Protein AF-V7GUQ4-F1 (afdb_monomer_lite)

Radius of gyration: 11.15 Å; chains: 1; bounding box: 21×29×26 Å

Secondary structure (DSSP, 8-state):
--HHHHHT---HHHHHHHHHH-HHHHHHHT--TTSPPPPHHHHHHHHHHHHHHHHHTT-

Foldseek 3Di:
DVVVVVVVPPDPVVLQVCQQPPVVSCVLLVHDPPGDGDDPVRCVVCVVVSVVVVVVVVD

Structure (mmCIF, N/CA/C/O backbone):
data_AF-V7GUQ4-F1
#
_entry.id   AF-V7GUQ4-F1
#
loop_
_atom_site.group_PDB
_atom_site.id
_atom_site.type_symbol
_atom_site.label_atom_id
_atom_site.label_alt_id
_atom_site.label_comp_id
_atom_site.label_asym_id
_atom_site.label_entity_id
_atom_site.label_seq_id
_atom_site.pdbx_PDB_ins_code
_atom_si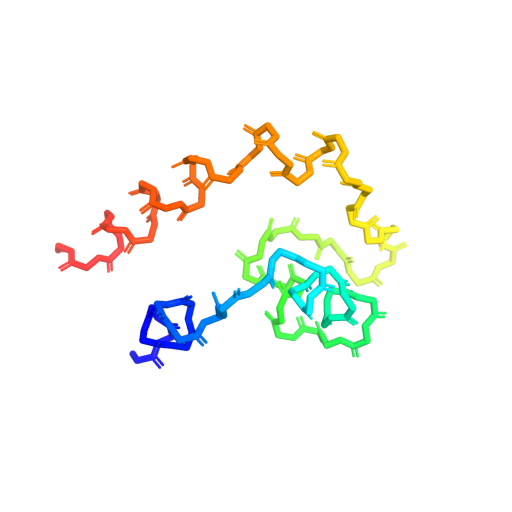te.Cartn_x
_atom_site.Cartn_y
_atom_site.Cartn_z
_atom_site.occupancy
_atom_site.B_iso_or_equiv
_atom_site.auth_seq_id
_atom_site.auth_comp_id
_atom_site.auth_asym_id
_atom_site.auth_atom_id
_atom_site.pdbx_PDB_model_num
ATOM 1 N N . MET A 1 1 ? 3.362 -13.103 10.870 1.00 55.06 1 MET A N 1
ATOM 2 C CA . MET A 1 1 ? 3.619 -11.932 11.744 1.00 55.06 1 MET A CA 1
ATOM 3 C C . MET A 1 1 ? 3.786 -10.626 10.945 1.00 55.06 1 MET A C 1
ATOM 5 O O . MET A 1 1 ? 4.614 -9.803 11.299 1.00 55.06 1 MET A O 1
ATOM 9 N N . LEU A 1 2 ? 2.968 -10.400 9.905 1.00 55.44 2 LEU A N 1
ATOM 10 C CA . LEU A 1 2 ? 2.843 -9.103 9.206 1.00 55.44 2 LEU A CA 1
ATOM 11 C C . LEU A 1 2 ? 1.534 -8.395 9.599 1.00 55.44 2 LEU A C 1
ATOM 13 O O . LEU A 1 2 ? 1.534 -7.196 9.852 1.00 55.44 2 LEU A O 1
ATOM 17 N N . LEU A 1 3 ? 0.472 -9.169 9.846 1.00 53.81 3 LEU A N 1
ATOM 18 C CA . LEU A 1 3 ? -0.803 -8.694 10.391 1.00 53.81 3 LEU A CA 1
ATOM 19 C C . LEU A 1 3 ? -0.654 -7.934 11.732 1.00 53.81 3 LEU A C 1
ATOM 21 O O . LEU A 1 3 ? -1.295 -6.909 11.944 1.00 53.81 3 LEU A O 1
ATOM 25 N N . GLN A 1 4 ? 0.250 -8.365 12.629 1.00 54.91 4 GLN A N 1
ATOM 26 C CA . GLN A 1 4 ? 0.538 -7.631 13.877 1.00 54.91 4 GLN A CA 1
ATOM 27 C C . GLN A 1 4 ? 1.163 -6.249 13.631 1.00 54.91 4 GLN A C 1
ATOM 29 O O . GLN A 1 4 ? 0.909 -5.330 14.408 1.00 54.91 4 GLN A O 1
ATOM 34 N N . ALA A 1 5 ? 1.939 -6.077 12.553 1.00 54.44 5 ALA A N 1
ATOM 35 C CA . ALA A 1 5 ? 2.474 -4.770 12.190 1.00 54.44 5 ALA A CA 1
ATOM 36 C C . ALA A 1 5 ? 1.335 -3.825 11.781 1.00 54.44 5 ALA A C 1
ATOM 38 O O . ALA A 1 5 ? 1.329 -2.682 12.222 1.00 54.44 5 ALA A O 1
ATOM 39 N N . PHE A 1 6 ? 0.320 -4.318 11.060 1.00 58.16 6 PHE A N 1
ATOM 40 C CA . PHE A 1 6 ? -0.871 -3.544 10.689 1.00 58.16 6 PHE A CA 1
ATOM 41 C C . PHE A 1 6 ? -1.795 -3.216 11.866 1.00 58.16 6 PHE A C 1
ATOM 43 O O . PHE A 1 6 ? -2.202 -2.065 12.000 1.00 58.16 6 PHE A O 1
ATOM 50 N N . TYR A 1 7 ? -2.055 -4.154 12.783 1.00 53.19 7 TYR A N 1
ATOM 51 C CA . TYR A 1 7 ? -2.799 -3.846 14.018 1.00 53.19 7 TYR A CA 1
ATOM 52 C C . TYR A 1 7 ? -2.055 -2.864 14.946 1.00 53.19 7 TYR A C 1
ATOM 54 O O . TYR A 1 7 ? -2.672 -2.247 15.814 1.00 53.19 7 TYR A O 1
ATOM 62 N N . SER A 1 8 ? -0.741 -2.683 14.757 1.00 52.56 8 SER A N 1
ATOM 63 C CA . SER A 1 8 ? 0.063 -1.661 15.440 1.00 52.56 8 SER A CA 1
ATOM 64 C C . SER A 1 8 ? 0.137 -0.326 14.681 1.00 52.56 8 SER A C 1
ATOM 66 O O . SER A 1 8 ? 0.661 0.653 15.228 1.00 52.56 8 SER A O 1
ATOM 68 N N . ILE A 1 9 ? -0.364 -0.242 13.444 1.00 61.03 9 ILE A N 1
ATOM 69 C CA . ILE A 1 9 ? -0.390 1.003 12.672 1.00 61.03 9 ILE A CA 1
ATOM 70 C C . ILE A 1 9 ? -1.528 1.864 13.202 1.00 61.03 9 ILE A C 1
ATOM 72 O O . ILE A 1 9 ? -2.705 1.678 12.916 1.00 61.03 9 ILE A O 1
ATOM 76 N N . ARG A 1 10 ? -1.146 2.836 14.027 1.00 62.16 10 ARG A N 1
ATOM 77 C CA . ARG A 1 10 ? -2.074 3.726 14.736 1.00 62.16 10 ARG A CA 1
ATOM 78 C C . ARG A 1 10 ? -2.591 4.882 13.868 1.00 62.16 10 ARG A C 1
ATOM 80 O O . ARG A 1 10 ? -3.370 5.688 14.362 1.00 62.16 10 ARG A O 1
ATOM 87 N N . SER A 1 11 ? -2.142 5.000 12.612 1.00 71.94 11 SER A N 1
ATOM 88 C CA . SER A 1 11 ? -2.481 6.113 11.715 1.00 71.94 11 SER A CA 1
ATOM 89 C C . SER A 1 11 ? -2.361 5.728 10.237 1.00 71.94 11 SER A C 1
ATOM 91 O O . SER A 1 11 ? -1.296 5.290 9.801 1.00 71.94 11 SER A O 1
ATOM 93 N N . GLU A 1 12 ? -3.422 5.969 9.457 1.00 74.81 12 GLU A N 1
ATOM 94 C CA . GLU A 1 12 ? -3.447 5.777 7.993 1.00 74.81 12 GLU A CA 1
ATOM 95 C C . GL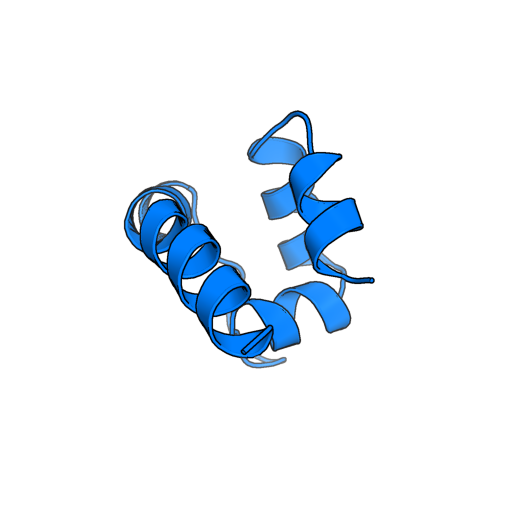U A 1 12 ? -2.343 6.591 7.294 1.00 74.81 12 GLU A C 1
ATOM 97 O O . GLU A 1 12 ? -1.727 6.124 6.340 1.00 74.81 12 GLU A O 1
ATOM 102 N N . ARG A 1 13 ? -2.003 7.771 7.829 1.00 78.38 13 ARG A N 1
ATOM 103 C CA . ARG A 1 13 ? -0.943 8.631 7.278 1.00 78.38 13 ARG A CA 1
ATOM 104 C C . ARG A 1 13 ? 0.437 7.979 7.328 1.00 78.38 13 ARG A C 1
ATOM 106 O O . ARG A 1 13 ? 1.190 8.087 6.370 1.00 78.38 13 ARG A O 1
ATOM 113 N N . LEU A 1 14 ? 0.757 7.292 8.427 1.00 78.44 14 LEU A N 1
ATOM 114 C CA . LEU A 1 14 ? 2.052 6.624 8.586 1.00 78.44 14 LEU A CA 1
ATOM 115 C C . LEU A 1 14 ? 2.191 5.457 7.603 1.00 78.44 14 LEU A C 1
ATOM 117 O O . LEU A 1 14 ? 3.274 5.196 7.089 1.00 78.44 14 LEU A O 1
ATOM 121 N N . LEU A 1 15 ? 1.087 4.761 7.337 1.00 77.25 15 LEU A N 1
ATOM 122 C CA . LEU A 1 15 ? 1.061 3.702 6.342 1.00 77.25 15 LEU A CA 1
ATOM 123 C C . LEU A 1 15 ? 1.279 4.254 4.931 1.00 77.25 15 LEU A C 1
ATOM 125 O O . LEU A 1 15 ? 2.080 3.701 4.184 1.00 77.25 15 LEU A O 1
ATOM 129 N N . MET A 1 16 ? 0.605 5.352 4.582 1.00 81.50 16 MET A N 1
ATOM 130 C CA . MET A 1 16 ? 0.804 6.015 3.293 1.00 81.50 16 MET A CA 1
ATOM 131 C C . MET A 1 16 ? 2.255 6.475 3.118 1.00 81.50 16 MET A C 1
ATOM 133 O O . MET A 1 16 ? 2.851 6.211 2.082 1.00 81.50 16 MET A O 1
ATOM 137 N N . GLU A 1 17 ? 2.871 7.052 4.154 1.00 83.88 17 GLU A N 1
ATOM 138 C CA . GLU A 1 17 ? 4.300 7.395 4.126 1.00 83.88 17 GLU A CA 1
ATOM 139 C C . GLU A 1 17 ? 5.201 6.168 3.927 1.00 83.88 17 GLU A C 1
ATOM 141 O O . GLU A 1 17 ? 6.231 6.259 3.266 1.00 83.88 17 GLU A O 1
ATOM 146 N N . ARG A 1 18 ? 4.836 5.000 4.467 1.00 82.31 18 ARG A N 1
ATOM 147 C CA . ARG A 1 18 ? 5.591 3.761 4.227 1.00 82.31 18 ARG A CA 1
ATOM 148 C C . ARG A 1 18 ? 5.422 3.257 2.803 1.00 82.31 18 ARG A C 1
ATOM 150 O O . ARG A 1 18 ? 6.405 2.811 2.227 1.00 82.31 18 ARG A O 1
ATOM 157 N N . LEU A 1 19 ? 4.237 3.381 2.212 1.00 83.38 19 LEU A N 1
ATOM 158 C CA . LEU A 1 19 ? 4.005 3.010 0.814 1.00 83.38 19 LEU A CA 1
ATOM 159 C C . LEU A 1 19 ? 4.861 3.818 -0.167 1.00 83.38 19 LEU A C 1
ATOM 161 O O . LEU A 1 19 ? 5.215 3.290 -1.216 1.00 83.38 19 LEU A O 1
ATOM 165 N N . GLU A 1 20 ? 5.250 5.044 0.187 1.00 83.31 20 GLU A N 1
ATOM 166 C CA . GLU A 1 20 ? 6.133 5.891 -0.627 1.00 83.31 20 GLU A CA 1
ATOM 167 C C . GLU A 1 20 ? 7.577 5.369 -0.709 1.00 83.31 20 GLU A C 1
ATOM 169 O O . GLU A 1 20 ? 8.225 5.538 -1.743 1.00 83.31 20 GLU A O 1
ATOM 174 N N . TYR A 1 21 ? 8.084 4.683 0.323 1.00 82.81 21 TYR A N 1
ATOM 175 C CA . TYR A 1 21 ? 9.516 4.346 0.421 1.00 82.81 21 TYR A CA 1
ATOM 176 C C . TYR A 1 21 ? 9.822 2.867 0.680 1.00 82.81 21 TYR A C 1
ATOM 178 O O . TYR A 1 21 ? 10.955 2.433 0.479 1.00 82.81 21 TYR A O 1
ATOM 186 N N . ASP A 1 22 ? 8.847 2.083 1.129 1.00 84.31 22 ASP A N 1
ATOM 187 C CA . ASP A 1 22 ? 9.049 0.711 1.577 1.00 84.31 22 ASP A CA 1
ATOM 188 C C . ASP A 1 22 ? 8.481 -0.286 0.558 1.00 84.31 22 ASP A C 1
ATOM 190 O O . ASP A 1 22 ? 7.268 -0.434 0.375 1.00 84.31 22 ASP A O 1
ATOM 194 N N . LEU A 1 23 ? 9.392 -0.981 -0.126 1.00 82.19 23 LEU A N 1
ATOM 195 C CA . LEU A 1 23 ? 9.057 -1.949 -1.168 1.00 82.19 23 LEU A CA 1
ATOM 196 C C . LEU A 1 23 ? 8.276 -3.153 -0.618 1.00 82.19 23 LEU A C 1
ATOM 198 O O . LEU A 1 23 ? 7.457 -3.727 -1.335 1.00 82.19 23 LEU A O 1
ATOM 202 N N . LEU A 1 24 ? 8.480 -3.513 0.654 1.00 81.19 24 LEU A N 1
ATOM 203 C CA . LEU A 1 24 ? 7.730 -4.590 1.297 1.00 81.19 24 LEU A CA 1
ATOM 204 C C . LEU A 1 24 ? 6.262 -4.192 1.475 1.00 81.19 24 LEU A C 1
ATOM 206 O O . LEU A 1 24 ? 5.369 -4.992 1.198 1.00 81.19 24 LEU A O 1
ATOM 210 N N . PHE A 1 25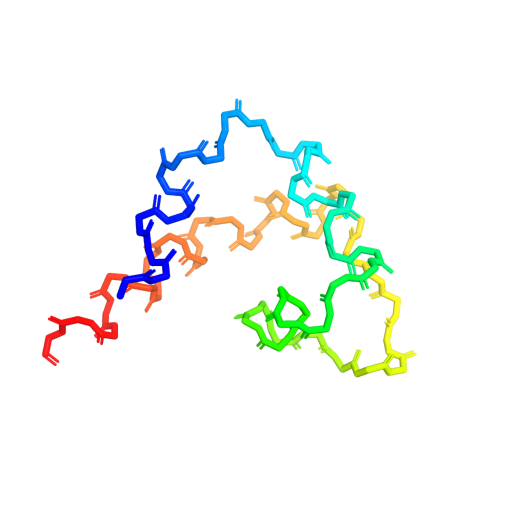 ? 6.009 -2.946 1.886 1.00 77.50 25 PHE A N 1
ATOM 211 C CA . PHE A 1 25 ? 4.646 -2.424 1.995 1.00 77.50 25 PHE A CA 1
ATOM 212 C C . PHE A 1 25 ? 3.970 -2.316 0.630 1.00 77.50 25 PHE A C 1
ATOM 214 O O . PHE A 1 25 ? 2.804 -2.688 0.519 1.00 77.50 25 PHE A O 1
ATOM 221 N N . ARG A 1 26 ? 4.696 -1.883 -0.412 1.00 84.62 26 ARG A N 1
ATOM 222 C CA . ARG A 1 26 ? 4.187 -1.877 -1.795 1.00 84.62 26 ARG A CA 1
ATOM 223 C C . ARG A 1 26 ? 3.769 -3.269 -2.260 1.00 84.62 26 ARG A C 1
ATOM 225 O O . ARG A 1 26 ? 2.639 -3.435 -2.712 1.00 84.62 26 ARG A O 1
ATOM 232 N N . TRP A 1 27 ? 4.639 -4.267 -2.088 1.00 81.56 27 TRP A N 1
ATOM 233 C CA . TRP A 1 27 ? 4.335 -5.658 -2.440 1.00 81.56 27 TRP A CA 1
ATOM 234 C C . TRP A 1 27 ? 3.085 -6.163 -1.716 1.00 81.56 27 TRP A C 1
ATOM 236 O O . TRP A 1 27 ? 2.214 -6.775 -2.328 1.00 81.56 27 TRP A O 1
ATOM 246 N N . PHE A 1 28 ? 2.972 -5.849 -0.428 1.00 77.00 28 PHE A N 1
ATOM 247 C CA . PHE A 1 28 ? 1.866 -6.292 0.407 1.00 77.00 28 PHE A CA 1
ATOM 248 C C . PHE A 1 28 ? 0.504 -5.743 -0.047 1.00 77.00 28 PHE A C 1
ATOM 250 O O . PHE A 1 28 ? -0.480 -6.477 -0.056 1.00 77.00 28 PHE A O 1
ATOM 257 N N . VAL A 1 29 ? 0.435 -4.477 -0.471 1.00 77.62 29 VAL A N 1
ATOM 258 C CA . VAL A 1 29 ? -0.809 -3.889 -1.007 1.00 77.62 29 VAL A CA 1
ATOM 259 C C . VAL A 1 29 ? -0.999 -4.124 -2.513 1.00 77.62 29 VAL A C 1
ATOM 261 O O . VAL A 1 29 ? -1.991 -3.673 -3.084 1.00 77.62 29 VAL A O 1
ATOM 264 N N . GLY A 1 30 ? -0.064 -4.820 -3.167 1.00 80.19 30 GLY A N 1
ATOM 265 C CA . GLY A 1 30 ? -0.117 -5.121 -4.598 1.00 80.19 30 GLY A CA 1
ATOM 266 C C . GLY A 1 30 ? 0.220 -3.939 -5.515 1.00 80.19 30 GLY A C 1
ATOM 267 O O . GLY A 1 30 ? -0.253 -3.907 -6.648 1.00 80.19 30 GLY A O 1
ATOM 268 N N . ILE A 1 31 ? 1.009 -2.969 -5.044 1.00 84.38 31 ILE A N 1
ATOM 269 C CA . ILE A 1 31 ? 1.543 -1.868 -5.863 1.00 84.38 31 ILE A CA 1
ATOM 270 C C . ILE A 1 31 ? 2.846 -2.327 -6.528 1.00 84.38 31 ILE A C 1
ATOM 272 O O . ILE A 1 31 ? 3.745 -2.840 -5.854 1.00 84.38 31 ILE A O 1
ATOM 276 N N . GLY A 1 32 ? 2.957 -2.135 -7.846 1.00 81.88 32 GLY A N 1
ATOM 277 C CA . GLY A 1 32 ? 4.187 -2.391 -8.592 1.00 81.88 32 GLY A CA 1
ATOM 278 C C . GLY A 1 32 ? 5.330 -1.468 -8.159 1.00 81.88 32 GLY A C 1
ATOM 279 O O . GLY A 1 32 ? 5.111 -0.372 -7.654 1.00 81.88 32 GLY A O 1
ATOM 280 N N . VAL A 1 33 ? 6.579 -1.892 -8.359 1.00 79.00 33 VAL A N 1
ATOM 281 C CA . VAL A 1 33 ? 7.758 -1.083 -7.984 1.00 79.00 33 VAL A CA 1
ATOM 282 C C . VAL A 1 33 ? 7.812 0.264 -8.718 1.00 79.00 33 VAL A C 1
ATOM 284 O O . VAL A 1 33 ? 8.249 1.254 -8.137 1.00 79.00 33 VAL A O 1
ATOM 287 N N . ASP A 1 34 ? 7.317 0.301 -9.956 1.00 84.62 34 ASP A N 1
ATOM 288 C CA . ASP A 1 34 ? 7.267 1.493 -10.810 1.00 84.62 34 ASP A CA 1
ATOM 289 C C . ASP A 1 34 ? 5.950 2.278 -10.679 1.00 84.62 34 ASP A C 1
ATOM 291 O O . ASP A 1 34 ? 5.812 3.362 -11.247 1.00 84.62 34 ASP A O 1
ATOM 295 N N . ASP A 1 35 ? 4.975 1.745 -9.936 1.00 85.19 35 ASP A N 1
ATOM 296 C CA . ASP A 1 35 ? 3.685 2.394 -9.744 1.00 85.19 35 ASP A CA 1
ATOM 297 C C . ASP A 1 35 ? 3.760 3.469 -8.654 1.00 85.19 35 ASP A C 1
ATOM 299 O O . ASP A 1 35 ? 4.442 3.351 -7.623 1.00 85.19 35 ASP A O 1
ATOM 303 N N . ALA A 1 36 ? 2.992 4.535 -8.878 1.00 84.06 36 ALA A N 1
ATOM 304 C CA . ALA A 1 36 ? 2.771 5.554 -7.868 1.00 84.06 36 ALA A CA 1
ATOM 305 C C . ALA A 1 36 ? 2.137 4.922 -6.619 1.00 84.06 36 ALA A C 1
ATOM 307 O O . ALA A 1 36 ? 1.257 4.060 -6.710 1.00 84.06 36 ALA A O 1
ATOM 308 N N . ALA A 1 37 ? 2.581 5.366 -5.442 1.00 83.88 37 ALA A N 1
ATOM 309 C CA . ALA A 1 37 ? 1.942 4.966 -4.199 1.00 83.88 37 ALA A CA 1
ATOM 310 C C . ALA A 1 37 ? 0.478 5.438 -4.182 1.00 83.88 37 ALA A C 1
ATOM 312 O O . ALA A 1 37 ? 0.098 6.405 -4.848 1.00 83.88 37 ALA A O 1
ATOM 313 N N . TRP A 1 38 ? -0.368 4.724 -3.441 1.00 84.94 38 TRP A N 1
ATOM 314 C CA . TRP A 1 38 ? -1.787 5.056 -3.379 1.00 84.94 38 TRP A CA 1
ATOM 315 C C . TRP A 1 38 ? -2.021 6.419 -2.740 1.00 84.94 38 TRP A C 1
ATOM 317 O O . TRP A 1 38 ? -1.519 6.713 -1.656 1.00 84.94 38 TRP A O 1
ATOM 327 N N . ASP A 1 39 ? -2.882 7.209 -3.374 1.00 83.19 39 ASP A N 1
ATOM 328 C CA . ASP A 1 39 ? -3.443 8.394 -2.750 1.00 83.19 39 ASP A 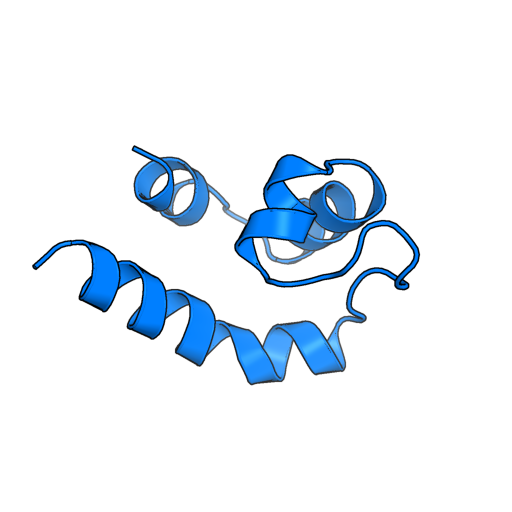CA 1
ATOM 329 C C . ASP A 1 39 ? -4.481 8.030 -1.673 1.00 83.19 39 ASP A C 1
ATOM 331 O O . ASP A 1 39 ? -4.920 6.885 -1.510 1.00 83.19 39 ASP A O 1
ATOM 335 N N . HIS A 1 40 ? -4.899 9.046 -0.919 1.00 79.00 40 HIS A N 1
ATOM 336 C CA . HIS A 1 40 ? -5.768 8.875 0.243 1.00 79.00 40 HIS A CA 1
ATOM 337 C C . HIS A 1 40 ? -7.156 8.318 -0.121 1.00 79.00 40 HIS A C 1
ATOM 339 O O . HIS A 1 40 ? -7.795 7.646 0.691 1.00 79.00 40 HIS A O 1
ATOM 345 N N . SER A 1 41 ? -7.647 8.589 -1.334 1.00 83.38 41 SER A N 1
ATOM 346 C CA . SER A 1 41 ? -8.935 8.088 -1.815 1.00 83.38 41 SER A CA 1
ATOM 347 C C . SER A 1 41 ? -8.851 6.609 -2.176 1.00 83.38 41 SER A C 1
ATOM 349 O O . SER A 1 41 ? -9.738 5.836 -1.807 1.00 83.38 41 SER A O 1
ATOM 351 N N . VAL A 1 42 ? -7.782 6.206 -2.868 1.00 83.50 42 VAL A N 1
ATOM 352 C CA . VAL A 1 42 ? -7.535 4.806 -3.248 1.00 83.50 42 VAL A CA 1
ATOM 353 C C . VAL A 1 42 ? -7.333 3.945 -2.005 1.00 83.50 42 VAL A C 1
ATOM 355 O O . VAL A 1 42 ? -7.965 2.894 -1.874 1.00 83.50 42 VAL A O 1
ATOM 358 N N . PHE A 1 43 ? -6.530 4.426 -1.052 1.00 81.19 43 PHE A N 1
ATOM 359 C CA . PHE A 1 43 ? -6.292 3.721 0.201 1.00 81.19 43 PHE A CA 1
ATOM 360 C C . PHE A 1 43 ? -7.586 3.513 1.000 1.00 81.19 43 PHE A C 1
ATOM 362 O O . PHE A 1 43 ? -7.911 2.387 1.372 1.00 81.19 43 PHE A O 1
ATOM 369 N N . SER A 1 44 ? -8.374 4.575 1.199 1.00 80.19 44 SER A N 1
ATOM 370 C CA . SER A 1 44 ? -9.618 4.505 1.974 1.00 80.19 44 SER A CA 1
ATOM 371 C C . SER A 1 44 ? -10.629 3.504 1.397 1.00 80.19 44 SER A C 1
ATOM 373 O O . SER A 1 44 ? -11.300 2.815 2.161 1.00 80.19 44 SER A O 1
ATOM 375 N N . LYS A 1 45 ? -10.701 3.367 0.065 1.00 82.19 45 LYS A N 1
ATOM 376 C CA . LYS A 1 45 ? -11.587 2.402 -0.614 1.00 82.19 45 LYS A CA 1
ATOM 377 C C . LYS A 1 45 ? -11.118 0.952 -0.490 1.00 82.19 45 LYS A C 1
ATOM 379 O O . LYS A 1 45 ? -11.945 0.046 -0.457 1.00 82.19 45 LYS A O 1
ATOM 384 N N . ASN A 1 46 ? -9.806 0.728 -0.445 1.00 78.44 46 ASN A N 1
ATOM 385 C CA . ASN A 1 46 ? -9.222 -0.613 -0.400 1.00 78.44 46 ASN A CA 1
ATOM 386 C C . ASN A 1 46 ? -8.923 -1.096 1.024 1.00 78.44 46 ASN A C 1
ATOM 388 O O . ASN A 1 46 ? -8.652 -2.280 1.209 1.00 78.44 46 ASN A O 1
ATOM 392 N N . ARG A 1 47 ? -9.008 -0.211 2.025 1.00 77.19 47 ARG A N 1
ATOM 393 C CA . ARG A 1 47 ? -8.729 -0.511 3.433 1.00 77.19 47 ARG A CA 1
ATOM 394 C C . ARG A 1 47 ? -9.492 -1.730 3.939 1.00 77.19 47 ARG A C 1
ATOM 396 O O . ARG A 1 47 ? -8.883 -2.627 4.507 1.00 77.19 47 ARG A O 1
ATOM 403 N N . ASP A 1 48 ? -10.799 -1.782 3.718 1.00 73.88 48 ASP A N 1
ATOM 404 C CA . ASP A 1 48 ? -11.623 -2.858 4.275 1.00 73.88 48 ASP A CA 1
ATOM 405 C C . ASP A 1 48 ? -11.275 -4.211 3.623 1.00 73.88 48 ASP A C 1
ATOM 407 O O . ASP A 1 48 ? -11.213 -5.232 4.300 1.00 73.88 48 ASP A O 1
ATOM 411 N N . ARG A 1 49 ? -10.902 -4.206 2.335 1.00 73.38 49 ARG A N 1
ATOM 412 C CA . ARG A 1 49 ? -10.416 -5.398 1.616 1.00 73.38 49 ARG A CA 1
ATOM 413 C C . ARG A 1 49 ? -9.018 -5.824 2.054 1.00 73.38 49 ARG A C 1
ATOM 415 O O . ARG A 1 49 ? -8.747 -7.017 2.076 1.00 73.38 49 ARG A O 1
ATOM 422 N N . LEU A 1 50 ? -8.141 -4.878 2.394 1.00 71.31 50 LEU A N 1
ATOM 423 C CA . LEU A 1 50 ? -6.844 -5.184 3.003 1.00 71.31 50 LEU A CA 1
ATOM 424 C C . LEU A 1 50 ? -7.036 -5.860 4.364 1.00 71.31 50 LEU A C 1
ATOM 426 O O . LEU A 1 50 ? -6.361 -6.838 4.655 1.00 71.31 50 LEU A O 1
ATOM 430 N N . LEU A 1 51 ? -7.987 -5.381 5.169 1.00 67.00 51 LEU A N 1
ATOM 431 C CA . LEU A 1 51 ? -8.306 -5.975 6.469 1.00 67.00 51 LEU A CA 1
ATOM 432 C C . LEU A 1 51 ? -8.945 -7.365 6.331 1.00 67.00 51 LEU A C 1
ATOM 434 O O . LEU A 1 51 ? -8.646 -8.251 7.123 1.00 67.00 51 LEU A O 1
ATOM 438 N N . GLU A 1 52 ? -9.795 -7.577 5.327 1.00 64.00 52 GLU A N 1
ATOM 439 C CA . GLU A 1 52 ? -10.494 -8.850 5.113 1.00 64.00 52 GLU A CA 1
ATOM 440 C C . GLU A 1 52 ? -9.630 -9.904 4.393 1.00 64.00 52 GLU A C 1
ATOM 442 O O . GLU A 1 52 ? -9.634 -11.079 4.764 1.00 64.00 52 GLU A O 1
ATOM 447 N N . GLY A 1 53 ? -8.829 -9.494 3.405 1.00 59.28 53 GLY A N 1
ATOM 448 C CA . GLY A 1 53 ? -7.930 -10.375 2.652 1.00 59.28 53 GLY A CA 1
ATOM 449 C C . GLY A 1 53 ? -6.768 -10.926 3.485 1.00 59.28 53 GLY A C 1
ATOM 450 O O . GLY A 1 53 ? -6.355 -12.066 3.278 1.00 59.28 53 GLY A O 1
ATOM 451 N N . ASP A 1 54 ? -6.286 -10.162 4.467 1.00 56.41 54 ASP A N 1
ATOM 452 C CA . ASP A 1 54 ? -5.208 -10.589 5.368 1.00 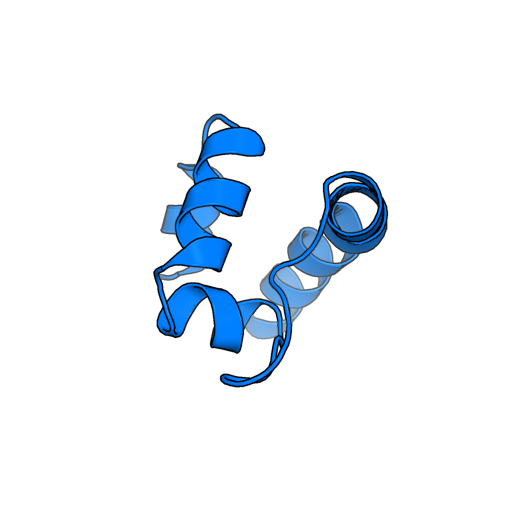56.41 54 ASP A CA 1
ATOM 453 C C . ASP A 1 54 ? -5.719 -11.558 6.462 1.00 56.41 54 ASP A C 1
ATOM 455 O O . ASP A 1 54 ? -4.979 -12.421 6.934 1.00 56.41 54 ASP A O 1
ATOM 459 N N . ILE A 1 55 ? -7.019 -11.507 6.802 1.00 49.94 55 ILE A N 1
ATOM 460 C CA . ILE A 1 55 ? -7.679 -12.524 7.647 1.00 49.94 55 ILE A CA 1
ATOM 461 C C . ILE A 1 55 ? -7.794 -13.856 6.884 1.00 49.94 55 ILE A C 1
ATOM 463 O O . ILE A 1 55 ? -7.546 -14.919 7.457 1.00 49.94 55 ILE A O 1
ATOM 467 N N . ALA A 1 56 ? -8.082 -13.820 5.580 1.00 49.62 56 ALA A N 1
ATOM 468 C CA . ALA A 1 56 ? -8.209 -15.024 4.754 1.00 49.62 56 ALA A CA 1
ATOM 469 C C . ALA A 1 56 ? -6.876 -15.766 4.518 1.00 49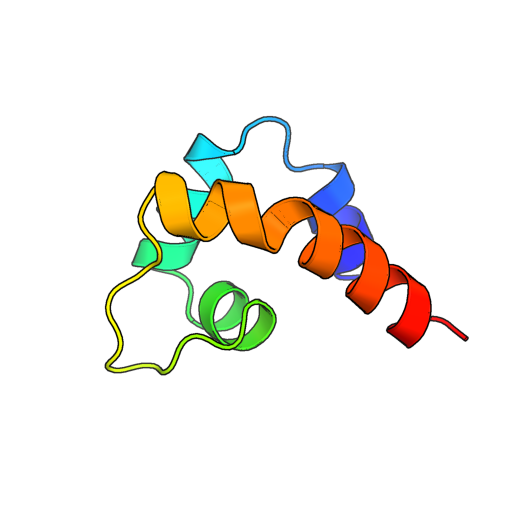.62 56 ALA A C 1
ATOM 471 O O . ALA A 1 56 ? -6.879 -16.985 4.371 1.00 49.62 56 ALA A O 1
ATOM 472 N N . ALA A 1 57 ? -5.730 -15.075 4.546 1.00 49.16 57 ALA A N 1
ATOM 473 C CA . ALA A 1 57 ? -4.402 -15.691 4.417 1.00 49.16 57 ALA A CA 1
ATOM 474 C C . ALA A 1 57 ? -3.935 -16.460 5.675 1.00 49.16 57 ALA A C 1
ATOM 476 O O . ALA A 1 57 ? -2.837 -17.018 5.687 1.00 49.16 57 ALA A O 1
ATOM 477 N N . SER A 1 58 ? -4.747 -16.479 6.738 1.00 41.22 58 SER A N 1
ATOM 478 C CA . SER A 1 58 ? -4.443 -17.151 8.009 1.00 41.22 58 SER A CA 1
ATOM 479 C C . SER A 1 58 ? -5.307 -18.389 8.307 1.00 41.22 58 SER A C 1
ATOM 481 O O . SER A 1 58 ? -5.298 -18.865 9.442 1.00 41.22 58 SER A O 1
ATOM 483 N N . SER A 1 59 ? -6.022 -18.920 7.303 1.00 39.22 59 SER A N 1
ATOM 484 C CA . SER A 1 59 ? -6.784 -20.185 7.379 1.00 39.22 59 SER A CA 1
ATOM 485 C C . SER A 1 59 ? -6.082 -21.353 6.691 1.00 39.22 59 SER A C 1
ATOM 487 O O . SER A 1 59 ? -5.452 -21.123 5.635 1.00 39.22 59 SER A O 1
#

Sequence (59 aa):
MLLQAFYSIRSERLLMERLEYDLLFRWFVGIGVDDAAWDHSVFSKNRDRLLEGDIAASS

pLDDT: mean 72.13, std 13.07, range [39.22, 85.19]